Protein AF-A0A967SS13-F1 (afdb_monomer)

Nearest PDB structures (foldseek):
  5d00-assembly1_B  TM=7.061E-01  e=5.149E-01  Bacillus subtilis subsp. subtilis str. 168
  3pvs-assembly1_A  TM=6.155E-01  e=1.611E+00  Escherichia coli
  4amg-assembly1_B  TM=4.390E-01  e=1.843E+00  Streptomyces nogalater
  6gnf-assembly2_B  TM=6.027E-01  e=4.715E+00  Cyanobacterium sp. CLg1
  6gnf-assembly3_C  TM=6.029E-01  e=5.767E+00  Cyanobacterium sp. CLg1

Foldseek 3Di:
DPPPAAEDEAEEEPDAPPVVVVVVVVQVVSVVVRHQAEYEYEDDPDPPDDCWDQDPNYTYGYDYDDD

Structure (mmCIF, N/CA/C/O backbone):
data_AF-A0A967SS13-F1
#
_entry.id   AF-A0A967SS13-F1
#
loop_
_atom_site.group_PDB
_atom_site.id
_atom_site.type_symbol
_atom_site.label_atom_id
_atom_site.label_alt_id
_atom_site.label_comp_id
_atom_site.label_asym_id
_atom_site.label_entity_id
_atom_site.label_seq_id
_atom_site.pdbx_PDB_ins_code
_atom_site.Cartn_x
_atom_site.Cartn_y
_atom_site.Cartn_z
_atom_site.occupancy
_atom_site.B_iso_or_equiv
_atom_site.auth_seq_id
_atom_site.auth_comp_id
_atom_site.auth_asym_id
_atom_site.auth_atom_id
_atom_site.pdbx_PDB_model_num
ATOM 1 N N . MET A 1 1 ? -3.241 -6.439 24.520 1.00 43.88 1 MET A N 1
ATOM 2 C CA . MET A 1 1 ? -4.417 -6.011 23.738 1.00 43.88 1 MET A CA 1
ATOM 3 C C . MET A 1 1 ? -4.060 -6.226 22.285 1.00 43.88 1 MET A C 1
ATOM 5 O O . MET A 1 1 ? -3.287 -5.447 21.746 1.00 43.88 1 MET A O 1
ATOM 9 N N . SER A 1 2 ? -4.476 -7.355 21.713 1.00 52.41 2 SER A N 1
ATOM 10 C CA . SER A 1 2 ? -4.241 -7.637 20.299 1.00 52.41 2 SER A CA 1
ATOM 11 C C . SER A 1 2 ? -5.102 -6.669 19.504 1.00 52.41 2 SER A C 1
ATOM 13 O O . SER A 1 2 ? -6.323 -6.781 19.501 1.00 52.41 2 SER A O 1
ATOM 15 N N . ASP A 1 3 ? -4.459 -5.654 18.946 1.00 59.44 3 ASP A N 1
ATOM 16 C CA . ASP A 1 3 ? -5.076 -4.664 18.081 1.00 59.44 3 ASP A CA 1
ATOM 17 C C . ASP A 1 3 ? -5.487 -5.401 16.801 1.00 59.44 3 ASP A C 1
ATOM 19 O O . ASP A 1 3 ? -4.663 -5.638 15.917 1.00 59.44 3 ASP A O 1
ATOM 23 N N . CYS A 1 4 ? -6.729 -5.889 16.742 1.00 54.38 4 CYS A N 1
ATOM 24 C CA . CYS A 1 4 ? -7.299 -6.516 15.551 1.00 54.38 4 CYS A CA 1
ATOM 25 C C . CYS A 1 4 ? -7.560 -5.433 14.497 1.00 54.38 4 CYS A C 1
ATOM 27 O O . CYS A 1 4 ? -8.699 -5.212 14.093 1.00 54.38 4 CYS A O 1
ATOM 29 N N . ARG A 1 5 ? -6.515 -4.710 14.079 1.00 69.94 5 ARG A N 1
ATOM 30 C CA . ARG A 1 5 ? -6.591 -3.822 12.928 1.00 69.94 5 ARG A CA 1
ATOM 31 C C . ARG A 1 5 ? -6.938 -4.682 11.726 1.00 69.94 5 ARG A C 1
ATOM 33 O O . ARG A 1 5 ? -6.189 -5.590 11.361 1.00 69.94 5 ARG A O 1
ATOM 40 N N . ASN A 1 6 ? -8.106 -4.421 11.152 1.00 89.12 6 ASN A N 1
ATOM 41 C CA . ASN A 1 6 ? -8.535 -5.076 9.930 1.00 89.12 6 ASN A CA 1
ATOM 42 C C . ASN A 1 6 ? -7.470 -4.825 8.855 1.00 89.12 6 ASN A C 1
ATOM 44 O O . ASN A 1 6 ? -7.035 -3.689 8.648 1.00 89.12 6 ASN A O 1
ATOM 48 N N . LYS A 1 7 ? -7.020 -5.902 8.208 1.00 94.50 7 LYS A N 1
ATOM 49 C CA . LYS A 1 7 ? -5.936 -5.857 7.225 1.00 94.50 7 LYS A CA 1
ATOM 50 C C . LYS A 1 7 ? -6.508 -5.884 5.818 1.00 94.50 7 LYS A C 1
ATOM 52 O O . LYS A 1 7 ? -7.381 -6.701 5.530 1.00 94.50 7 LYS A O 1
ATOM 57 N N . VAL A 1 8 ? -5.993 -5.025 4.946 1.00 96.75 8 VAL A N 1
ATOM 58 C CA . VAL A 1 8 ? -6.373 -4.970 3.531 1.00 96.75 8 VAL A CA 1
ATOM 59 C C . VAL A 1 8 ? -5.144 -5.203 2.664 1.00 96.75 8 VAL A C 1
ATOM 61 O O . VAL A 1 8 ? -4.107 -4.569 2.852 1.00 96.75 8 VAL A O 1
ATOM 64 N N . LEU A 1 9 ? -5.280 -6.107 1.695 1.00 97.44 9 LEU A N 1
ATOM 65 C CA . LEU A 1 9 ? -4.289 -6.357 0.656 1.00 97.44 9 LEU A CA 1
ATOM 66 C C . LEU A 1 9 ? -4.835 -5.882 -0.691 1.00 97.44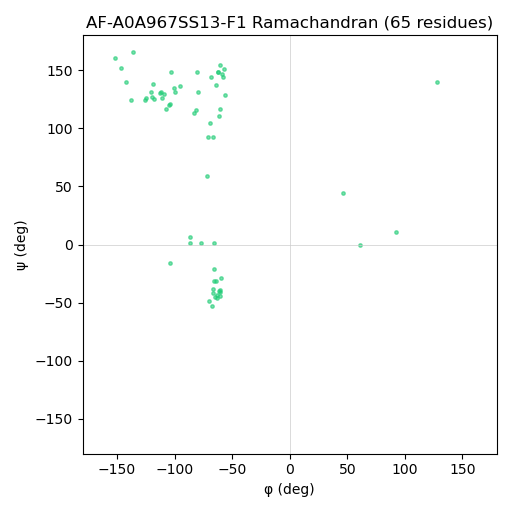 9 LEU A C 1
ATOM 68 O O . LEU A 1 9 ? -5.900 -6.323 -1.117 1.00 97.44 9 LEU A O 1
ATOM 72 N N . ILE A 1 10 ? -4.077 -5.030 -1.372 1.00 97.25 10 ILE A N 1
ATOM 73 C CA . ILE A 1 10 ? -4.364 -4.562 -2.727 1.00 97.25 10 ILE A CA 1
ATOM 74 C C . ILE A 1 10 ? -3.302 -5.138 -3.669 1.00 97.25 10 ILE A C 1
ATOM 76 O O . ILE A 1 10 ? -2.108 -5.040 -3.390 1.00 97.25 10 ILE A O 1
ATOM 80 N N . ILE A 1 11 ? -3.716 -5.734 -4.787 1.00 96.12 11 ILE A N 1
ATOM 81 C CA . ILE A 1 11 ? -2.810 -6.299 -5.799 1.00 96.12 11 ILE A CA 1
ATOM 82 C C . ILE A 1 11 ? -3.048 -5.578 -7.123 1.00 96.12 11 ILE A C 1
ATOM 84 O O . ILE A 1 11 ? -4.185 -5.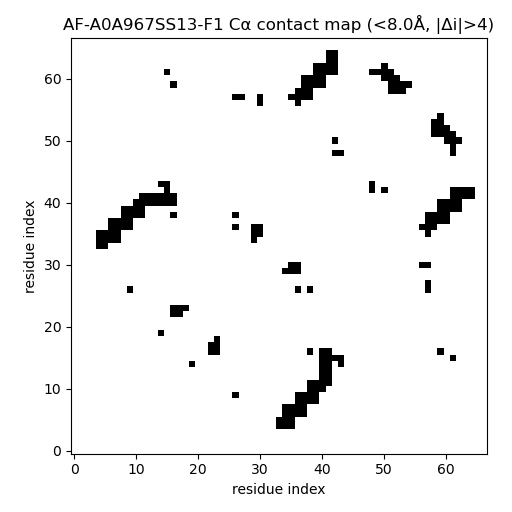491 -7.584 1.00 96.12 11 ILE A O 1
ATOM 88 N N . VAL A 1 12 ? -1.981 -5.052 -7.730 1.00 93.69 12 VAL A N 1
ATOM 89 C CA . VAL A 1 12 ? -2.057 -4.255 -8.961 1.00 93.69 12 VAL A CA 1
ATOM 90 C C . VAL A 1 12 ? -0.942 -4.628 -9.923 1.00 93.69 12 VAL A C 1
ATOM 92 O O . VAL A 1 12 ? 0.239 -4.510 -9.612 1.00 93.69 12 VAL A O 1
ATOM 95 N N . GLU A 1 13 ? -1.312 -5.004 -11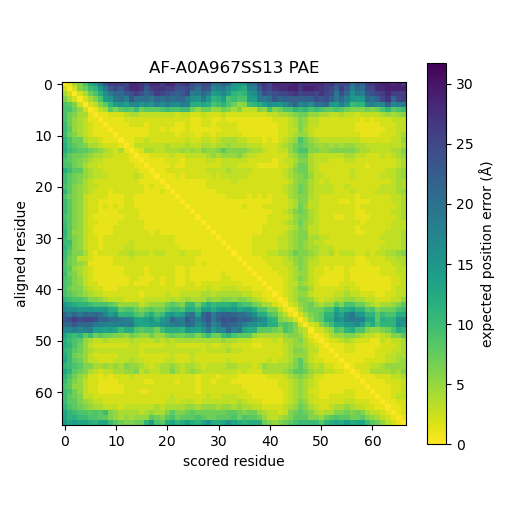.142 1.00 90.25 13 GLU A N 1
ATOM 96 C CA . GLU A 1 13 ? -0.345 -5.360 -12.190 1.00 90.25 13 GLU A CA 1
ATOM 97 C C . GLU A 1 13 ? -0.163 -4.264 -13.245 1.00 90.25 13 GLU A C 1
ATOM 99 O O . GLU A 1 13 ? 0.822 -4.253 -13.975 1.00 90.25 13 GLU A O 1
ATOM 104 N N . ASN A 1 14 ? -1.087 -3.299 -13.293 1.00 87.44 14 ASN A N 1
ATOM 105 C CA . ASN A 1 14 ? -1.125 -2.283 -14.343 1.00 87.44 14 ASN A CA 1
ATOM 106 C C . ASN A 1 14 ? 0.034 -1.285 -14.249 1.00 87.44 14 ASN A C 1
ATOM 108 O O . ASN A 1 14 ? 0.670 -0.964 -15.252 1.00 87.44 14 ASN A O 1
ATOM 112 N N . LEU A 1 15 ? 0.273 -0.744 -13.051 1.00 90.50 15 LEU A N 1
ATOM 113 C CA . LEU A 1 15 ? 1.209 0.352 -12.828 1.00 90.50 15 LEU A CA 1
ATOM 114 C C . LEU A 1 15 ? 1.894 0.235 -11.456 1.00 90.50 15 LEU A C 1
ATOM 116 O O . LEU A 1 15 ? 1.300 -0.291 -10.512 1.00 90.50 15 LEU A O 1
ATOM 120 N N . PRO A 1 16 ? 3.128 0.753 -11.312 1.00 91.38 16 PRO A N 1
ATOM 121 C CA . PRO A 1 16 ? 3.806 0.820 -10.022 1.00 91.38 16 PRO A CA 1
ATOM 122 C C . PRO A 1 16 ? 3.064 1.742 -9.054 1.00 91.38 16 PRO A C 1
ATOM 124 O O . PRO A 1 16 ? 2.695 2.854 -9.418 1.00 91.38 16 PRO A O 1
ATOM 127 N N . VAL A 1 17 ? 2.928 1.349 -7.794 1.00 93.19 17 VAL A N 1
ATOM 128 C CA . VAL A 1 17 ? 2.384 2.202 -6.719 1.00 93.19 17 VAL A CA 1
ATOM 129 C C . VAL A 1 17 ? 3.561 2.851 -5.988 1.00 93.19 17 VAL A C 1
ATOM 131 O O . VAL A 1 17 ? 4.553 2.160 -5.795 1.00 93.19 17 VAL A O 1
ATOM 134 N N . PRO A 1 18 ? 3.566 4.151 -5.635 1.00 92.56 18 PRO A N 1
ATOM 135 C CA . PRO A 1 18 ? 2.447 5.101 -5.610 1.00 92.56 18 PRO A CA 1
ATOM 136 C C . PRO A 1 18 ? 2.165 5.828 -6.937 1.00 92.56 18 PRO A C 1
ATOM 138 O O . PRO A 1 18 ? 1.328 6.727 -6.966 1.00 92.56 18 PRO A O 1
ATOM 141 N N . ASN A 1 19 ? 2.835 5.478 -8.042 1.00 92.06 19 ASN A N 1
ATOM 142 C CA . ASN A 1 19 ? 2.634 6.179 -9.318 1.00 92.06 19 ASN A CA 1
ATOM 143 C C . ASN A 1 19 ? 1.217 5.965 -9.884 1.00 92.06 19 ASN A C 1
ATOM 145 O O . ASN A 1 19 ? 0.678 6.873 -10.521 1.00 92.06 19 ASN A O 1
ATOM 149 N N . ASP A 1 20 ? 0.586 4.811 -9.631 1.00 93.31 20 ASP A N 1
ATOM 150 C CA . ASP A 1 20 ? -0.862 4.662 -9.808 1.00 93.31 20 ASP A CA 1
ATOM 151 C C . ASP A 1 20 ? -1.602 5.451 -8.722 1.00 93.31 20 ASP A C 1
ATOM 153 O O . ASP A 1 20 ? -1.877 4.962 -7.624 1.00 93.31 20 ASP A O 1
ATOM 157 N N . ARG A 1 21 ? -1.932 6.704 -9.050 1.00 93.88 21 ARG A N 1
ATOM 158 C CA . ARG A 1 21 ?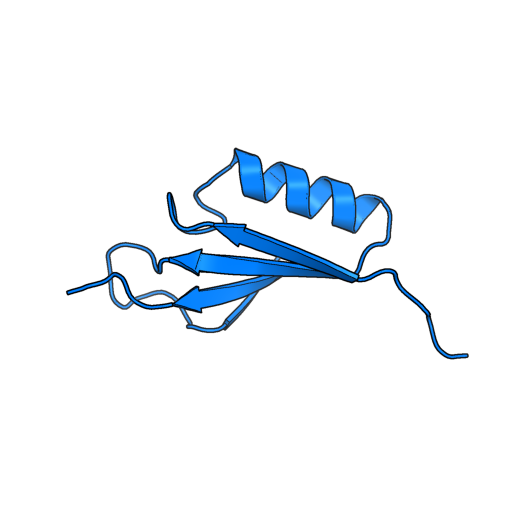 -2.611 7.626 -8.134 1.00 93.88 21 ARG A CA 1
ATOM 159 C C . ARG A 1 21 ? -3.969 7.113 -7.659 1.00 93.88 21 ARG A C 1
ATOM 161 O O . ARG A 1 21 ? -4.370 7.484 -6.564 1.00 93.88 21 ARG A O 1
ATOM 168 N N . ARG A 1 22 ? -4.682 6.301 -8.451 1.00 95.69 22 ARG A N 1
ATOM 169 C CA . ARG A 1 22 ? -6.010 5.791 -8.060 1.00 95.69 22 ARG A CA 1
ATOM 170 C C . ARG A 1 22 ? -5.863 4.838 -6.882 1.00 95.69 22 ARG A C 1
ATOM 172 O O . ARG A 1 22 ? -6.420 5.079 -5.819 1.00 95.69 22 ARG A O 1
ATOM 179 N N . VAL A 1 23 ? -4.989 3.848 -7.054 1.00 96.31 23 VAL A N 1
ATOM 180 C CA . VAL A 1 23 ? -4.656 2.850 -6.031 1.00 96.31 23 VAL A CA 1
ATOM 181 C C . VAL A 1 23 ? -4.052 3.519 -4.802 1.00 96.31 23 VAL A C 1
ATOM 183 O O . VAL A 1 23 ? -4.364 3.153 -3.673 1.00 96.31 23 VAL A O 1
ATOM 186 N N . TRP A 1 24 ? -3.196 4.522 -5.010 1.00 96.06 24 TRP A N 1
ATOM 187 C CA . TRP A 1 24 ? -2.581 5.244 -3.905 1.00 96.06 24 TRP A CA 1
ATOM 188 C C . TRP A 1 24 ? -3.609 5.994 -3.050 1.00 96.06 24 TRP A C 1
ATOM 190 O O . TRP A 1 24 ? -3.553 5.919 -1.826 1.00 96.06 24 TRP A O 1
ATOM 200 N N . LEU A 1 25 ? -4.578 6.674 -3.671 1.00 97.25 25 LEU A N 1
ATOM 201 C CA . LEU A 1 25 ? -5.643 7.367 -2.941 1.00 97.25 25 LEU A CA 1
ATOM 202 C C . LEU A 1 25 ? -6.570 6.391 -2.201 1.00 97.25 25 LEU A C 1
ATOM 204 O O . LEU A 1 25 ? -6.943 6.667 -1.065 1.00 97.25 25 LEU A O 1
ATOM 208 N N . GLU A 1 26 ? -6.893 5.242 -2.797 1.00 97.19 26 GLU 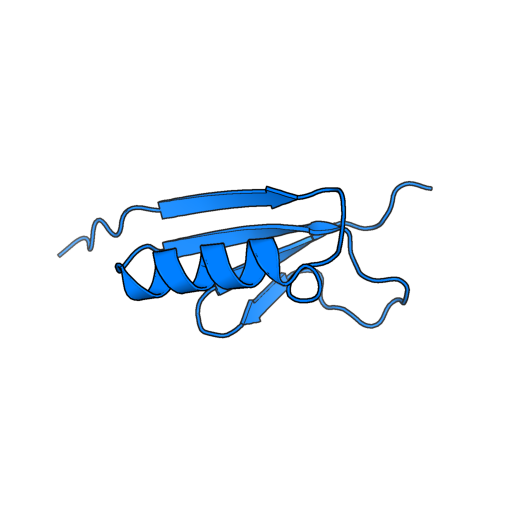A N 1
ATOM 209 C CA . GLU A 1 26 ? -7.673 4.182 -2.137 1.00 97.19 26 GLU A CA 1
ATOM 210 C C . GLU A 1 26 ? -6.939 3.611 -0.915 1.00 97.19 26 GLU A C 1
ATOM 212 O O . GLU A 1 26 ? -7.524 3.488 0.163 1.00 97.19 26 GLU A O 1
ATOM 217 N N . ALA A 1 27 ? -5.641 3.321 -1.053 1.00 97.19 27 ALA A N 1
ATOM 218 C CA . ALA A 1 27 ? -4.808 2.836 0.045 1.00 97.19 27 ALA A CA 1
ATOM 219 C C . ALA A 1 27 ? -4.740 3.847 1.198 1.00 97.19 27 ALA A C 1
ATOM 221 O O . ALA A 1 27 ? -4.842 3.460 2.362 1.00 97.19 27 ALA A O 1
ATOM 222 N N . LYS A 1 28 ? -4.626 5.142 0.879 1.00 96.31 28 LYS A N 1
ATOM 223 C CA . LYS A 1 28 ? -4.659 6.218 1.875 1.00 96.31 28 LYS A CA 1
ATOM 224 C C . LYS A 1 28 ? -6.008 6.330 2.575 1.00 96.31 28 LYS A C 1
ATOM 226 O O . LYS A 1 28 ? -6.035 6.400 3.794 1.00 96.31 28 LYS A O 1
ATOM 231 N N . ALA A 1 29 ? -7.118 6.277 1.842 1.00 96.88 29 ALA A N 1
ATOM 232 C CA . ALA A 1 29 ? -8.449 6.343 2.445 1.00 96.88 29 ALA A CA 1
ATOM 233 C C . ALA A 1 29 ? -8.703 5.178 3.422 1.00 96.88 29 ALA A C 1
ATOM 235 O O . ALA A 1 29 ? -9.271 5.366 4.496 1.00 96.88 29 ALA A O 1
ATOM 236 N N . LEU A 1 30 ? -8.243 3.969 3.081 1.00 95.81 30 LEU A N 1
ATOM 237 C CA . LEU A 1 30 ? -8.304 2.809 3.975 1.00 95.81 30 LEU A CA 1
ATOM 238 C C . LEU A 1 30 ? -7.402 2.983 5.201 1.00 95.81 30 LEU A C 1
ATOM 240 O O . LEU A 1 30 ? -7.807 2.666 6.318 1.00 95.81 30 LEU A O 1
ATOM 244 N N . GLN A 1 31 ? -6.197 3.513 5.013 1.00 94.88 31 GLN A N 1
ATOM 245 C CA . GLN A 1 31 ? -5.299 3.831 6.117 1.00 94.88 31 GLN A CA 1
ATOM 246 C C . GLN A 1 31 ? -5.933 4.857 7.074 1.00 94.88 31 GLN A C 1
ATOM 248 O O . GLN A 1 31 ? -5.916 4.642 8.286 1.00 94.88 31 GLN A O 1
ATOM 253 N N . GLU A 1 32 ? -6.554 5.916 6.547 1.00 94.12 32 GLU A N 1
ATOM 254 C CA . GLU A 1 32 ? -7.235 6.962 7.324 1.00 94.12 32 GLU A CA 1
ATOM 255 C C . GLU A 1 32 ? -8.444 6.408 8.091 1.00 94.12 32 GLU A C 1
ATOM 257 O O . GLU A 1 32 ? -8.740 6.848 9.201 1.00 94.12 32 GLU A O 1
ATOM 262 N N . ALA A 1 33 ? -9.103 5.382 7.546 1.00 94.25 33 ALA A N 1
ATOM 263 C CA . ALA A 1 33 ? -10.167 4.637 8.216 1.00 94.25 33 ALA A CA 1
ATOM 264 C C . ALA A 1 33 ? -9.657 3.632 9.275 1.00 94.25 33 ALA A C 1
ATOM 266 O O . ALA A 1 33 ? -10.463 2.935 9.894 1.00 94.25 33 ALA A O 1
ATOM 267 N N . GLY A 1 34 ? -8.342 3.549 9.503 1.00 92.88 34 GLY A N 1
ATOM 268 C CA . GLY A 1 34 ? -7.721 2.735 10.553 1.00 92.88 34 GLY A CA 1
ATOM 269 C C . GLY A 1 34 ? -7.304 1.324 10.131 1.00 92.88 34 GLY A C 1
ATOM 270 O O . GLY A 1 34 ? -6.956 0.513 10.993 1.00 92.88 34 GLY A O 1
ATOM 271 N N . TYR A 1 35 ? -7.320 1.007 8.834 1.00 94.81 35 TYR A N 1
ATOM 272 C CA . TYR A 1 35 ? -6.891 -0.299 8.331 1.00 94.81 35 TYR A CA 1
ATOM 273 C C . TYR A 1 35 ? -5.365 -0.389 8.209 1.00 94.81 35 TYR A C 1
ATOM 275 O O . TYR A 1 35 ? -4.678 0.582 7.890 1.00 94.81 35 TYR A O 1
ATOM 283 N N . GLU A 1 36 ? -4.822 -1.591 8.406 1.00 95.69 36 GLU A N 1
ATOM 284 C CA . GLU A 1 36 ? -3.446 -1.907 8.010 1.00 95.69 36 GLU A CA 1
ATOM 285 C C . GLU A 1 36 ? -3.449 -2.282 6.525 1.00 95.69 36 GLU A C 1
ATOM 287 O O . GLU A 1 36 ? -4.039 -3.293 6.136 1.00 95.69 36 GLU A O 1
ATOM 292 N N . VAL A 1 37 ? -2.819 -1.459 5.688 1.00 97.44 37 VAL A N 1
ATOM 293 C CA . VAL A 1 37 ? -2.883 -1.607 4.229 1.00 97.44 37 VAL A CA 1
ATOM 294 C C . VAL A 1 37 ? -1.547 -2.084 3.676 1.00 97.44 37 VAL A C 1
ATOM 296 O O . VAL A 1 37 ? -0.494 -1.504 3.948 1.00 97.44 37 VAL A O 1
ATOM 299 N N . SER A 1 38 ? -1.605 -3.131 2.858 1.00 97.56 38 SER A N 1
ATOM 300 C CA . SER A 1 38 ? -0.495 -3.617 2.043 1.00 97.56 38 SER A CA 1
ATOM 301 C C . SER A 1 38 ? -0.852 -3.537 0.564 1.00 97.56 38 SER A C 1
ATOM 303 O O . SER A 1 38 ? -1.956 -3.907 0.170 1.00 97.56 38 SER A O 1
ATOM 305 N N . VAL A 1 39 ? 0.086 -3.097 -0.269 1.00 97.44 39 VAL A N 1
ATOM 306 C CA . VAL A 1 39 ? -0.071 -3.025 -1.722 1.00 97.44 39 VAL A CA 1
ATOM 307 C C . VAL A 1 39 ? 1.055 -3.794 -2.393 1.00 97.44 39 VAL A C 1
ATOM 309 O O . VAL A 1 39 ? 2.228 -3.531 -2.138 1.00 97.44 39 VAL A O 1
ATOM 312 N N . ILE A 1 40 ? 0.702 -4.729 -3.270 1.00 96.19 40 ILE A N 1
ATOM 313 C CA . ILE A 1 40 ? 1.635 -5.447 -4.135 1.00 96.19 40 ILE A CA 1
ATOM 314 C C . ILE A 1 40 ? 1.503 -4.874 -5.545 1.00 96.19 40 ILE A C 1
ATOM 316 O O . ILE A 1 40 ? 0.420 -4.920 -6.128 1.00 96.19 40 IL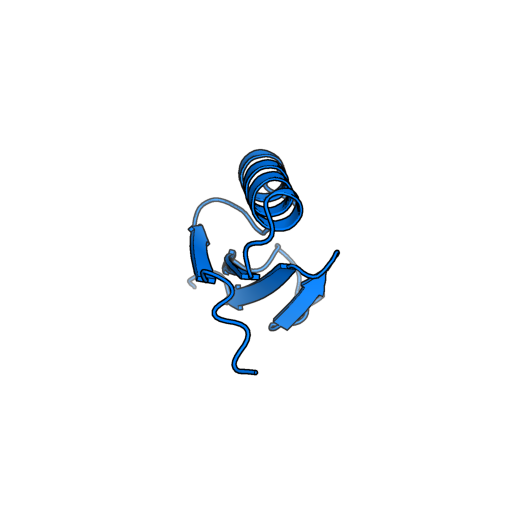E A O 1
ATOM 320 N N . SER A 1 41 ? 2.595 -4.354 -6.107 1.00 94.44 41 SER A N 1
ATOM 321 C CA . SER A 1 41 ? 2.604 -3.823 -7.471 1.00 94.44 41 SER A CA 1
ATOM 322 C C . SER A 1 41 ? 3.820 -4.234 -8.291 1.00 94.44 41 SER A C 1
ATOM 324 O O . SER A 1 41 ? 4.850 -4.643 -7.761 1.00 94.44 41 SER A O 1
ATOM 326 N N . ILE A 1 42 ? 3.752 -4.044 -9.605 1.00 92.25 42 ILE A N 1
ATOM 327 C CA . ILE A 1 42 ? 4.939 -4.124 -10.462 1.00 92.25 42 ILE A CA 1
ATOM 328 C C . ILE A 1 42 ? 5.965 -3.037 -10.079 1.00 92.25 42 ILE A C 1
ATOM 330 O O . ILE A 1 42 ? 5.610 -1.943 -9.621 1.00 92.25 42 ILE A O 1
ATOM 334 N N . LYS A 1 43 ? 7.260 -3.317 -10.240 1.00 89.94 43 LYS A N 1
ATOM 335 C CA . LYS A 1 43 ? 8.337 -2.325 -10.098 1.00 89.94 43 LYS A CA 1
ATOM 336 C C . LYS A 1 43 ? 8.270 -1.301 -11.232 1.00 89.94 43 LYS A C 1
ATOM 338 O O . LYS A 1 43 ? 7.967 -1.633 -12.375 1.00 89.94 43 LYS A O 1
ATOM 343 N N . GLY A 1 44 ? 8.602 -0.047 -10.919 1.00 79.38 44 GLY A N 1
ATOM 344 C CA . GLY A 1 44 ? 8.785 0.988 -11.938 1.00 79.38 44 GLY A CA 1
ATOM 345 C C . GLY A 1 44 ? 9.904 0.639 -12.916 1.00 79.38 44 GLY A C 1
ATOM 346 O O . GLY A 1 44 ? 10.818 -0.113 -12.582 1.00 79.38 44 GLY A O 1
ATOM 347 N N . ARG A 1 45 ? 9.838 1.190 -14.135 1.00 69.56 45 ARG A N 1
ATOM 348 C CA . ARG A 1 45 ? 10.929 1.064 -15.110 1.00 69.56 45 ARG A CA 1
ATOM 349 C C . ARG A 1 45 ? 12.190 1.714 -14.529 1.00 69.56 45 ARG A C 1
ATOM 351 O O . ARG A 1 45 ? 12.241 2.927 -14.366 1.00 69.56 45 ARG A O 1
ATOM 358 N N . GLY A 1 46 ? 13.183 0.886 -14.207 1.00 60.12 46 GLY A N 1
ATOM 359 C CA . GLY A 1 46 ? 14.441 1.280 -13.568 1.00 60.12 46 GLY A CA 1
ATOM 360 C C . GLY A 1 46 ? 14.726 0.445 -12.317 1.00 60.12 46 GLY A C 1
ATOM 361 O O . GLY A 1 46 ? 13.831 0.158 -11.529 1.00 60.12 46 GLY A O 1
ATOM 362 N N . ARG A 1 47 ? 15.989 0.049 -12.104 1.00 52.97 47 ARG A N 1
ATOM 363 C CA . ARG A 1 47 ? 16.425 -0.735 -10.924 1.00 52.97 47 ARG A CA 1
ATOM 364 C C . ARG A 1 47 ? 16.298 0.015 -9.584 1.00 52.97 47 ARG A C 1
ATOM 366 O O . ARG A 1 47 ? 16.665 -0.540 -8.556 1.00 52.97 47 ARG A O 1
ATOM 373 N N . SER A 1 48 ? 15.798 1.248 -9.581 1.00 56.62 48 SER A N 1
ATOM 374 C CA . SER A 1 48 ? 15.949 2.193 -8.470 1.00 56.62 48 SER A CA 1
ATOM 375 C C . SER A 1 48 ? 14.888 2.093 -7.364 1.00 56.62 48 SER A C 1
ATOM 377 O O . SER A 1 48 ? 14.950 2.863 -6.415 1.00 56.62 48 SER A O 1
ATOM 379 N N . GLY A 1 49 ? 13.923 1.170 -7.454 1.00 65.69 49 GLY A N 1
ATOM 380 C CA . GLY A 1 49 ? 12.922 0.954 -6.401 1.00 65.69 49 GLY A CA 1
ATOM 381 C C . GLY A 1 49 ? 13.251 -0.245 -5.508 1.00 65.69 49 GLY A C 1
ATOM 382 O O . GLY A 1 49 ? 13.497 -1.346 -6.017 1.00 65.69 49 G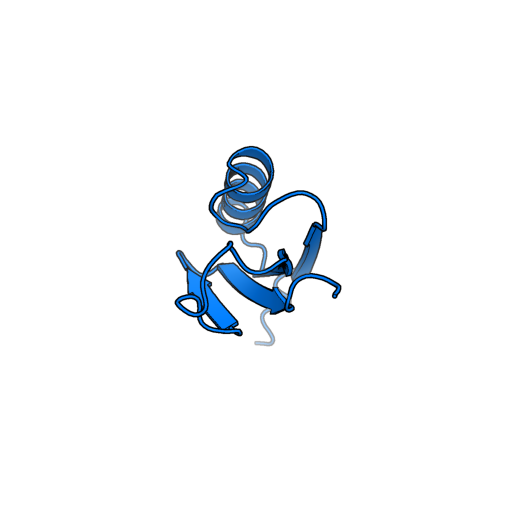LY A O 1
ATOM 383 N N . ALA A 1 50 ? 13.200 -0.057 -4.186 1.00 81.06 50 ALA A N 1
ATOM 384 C CA . ALA A 1 50 ? 13.272 -1.159 -3.229 1.00 81.06 50 ALA A CA 1
ATOM 385 C C . ALA A 1 50 ? 12.131 -2.165 -3.480 1.00 81.06 50 ALA A C 1
ATOM 387 O O . ALA A 1 50 ? 11.025 -1.791 -3.869 1.00 81.06 50 ALA A O 1
ATOM 388 N N . SER A 1 51 ? 12.388 -3.464 -3.284 1.00 90.25 51 SER A N 1
ATOM 389 C CA . SER A 1 51 ? 11.334 -4.495 -3.386 1.00 90.25 51 SER A CA 1
ATOM 390 C C . SER A 1 51 ? 10.276 -4.357 -2.292 1.00 90.25 51 SER A C 1
ATOM 392 O O . SER A 1 51 ? 9.176 -4.876 -2.439 1.00 90.25 51 SER A O 1
ATOM 394 N N . TYR A 1 52 ? 10.626 -3.686 -1.201 1.00 93.44 52 TYR A N 1
ATOM 395 C CA . TYR A 1 52 ? 9.730 -3.363 -0.114 1.00 93.44 52 TYR A CA 1
ATOM 396 C C . TYR A 1 52 ? 10.065 -1.974 0.413 1.00 93.44 52 TYR A C 1
ATOM 398 O O . TYR A 1 52 ? 11.242 -1.641 0.566 1.00 93.44 52 TYR A O 1
ATOM 406 N N . GLU A 1 53 ? 9.039 -1.202 0.733 1.00 93.75 53 GLU A N 1
ATOM 407 C CA . GLU A 1 53 ? 9.154 -0.008 1.558 1.00 93.75 53 GLU A CA 1
ATOM 408 C C . GLU A 1 53 ? 7.845 0.244 2.302 1.00 93.75 53 GLU A C 1
ATOM 410 O O . GLU A 1 53 ? 6.786 -0.241 1.907 1.00 93.75 53 GLU A O 1
ATOM 415 N N . GLN A 1 54 ? 7.912 1.024 3.375 1.00 93.94 54 GLN A N 1
ATOM 416 C CA . GLN A 1 54 ? 6.722 1.544 4.031 1.00 93.94 54 GLN A CA 1
ATOM 417 C C . GLN A 1 54 ? 6.627 3.037 3.730 1.00 93.94 54 GLN A C 1
ATOM 419 O O . GLN A 1 54 ? 7.501 3.805 4.131 1.00 93.94 54 GLN A O 1
ATOM 424 N N . LEU A 1 55 ? 5.574 3.439 3.023 1.00 92.44 55 LEU A N 1
ATOM 425 C CA . LEU A 1 55 ? 5.328 4.826 2.639 1.00 92.44 55 LEU A CA 1
ATOM 426 C C . LEU A 1 55 ? 4.019 5.287 3.268 1.00 92.44 55 LEU A C 1
ATOM 428 O O . LEU A 1 55 ? 3.005 4.630 3.082 1.00 92.44 55 LEU A O 1
ATOM 432 N N . GLU A 1 56 ? 4.035 6.395 4.016 1.00 88.19 56 GLU A N 1
ATOM 433 C CA . GLU A 1 56 ? 2.841 6.921 4.710 1.00 88.19 56 GLU A CA 1
ATOM 434 C C . GLU A 1 56 ? 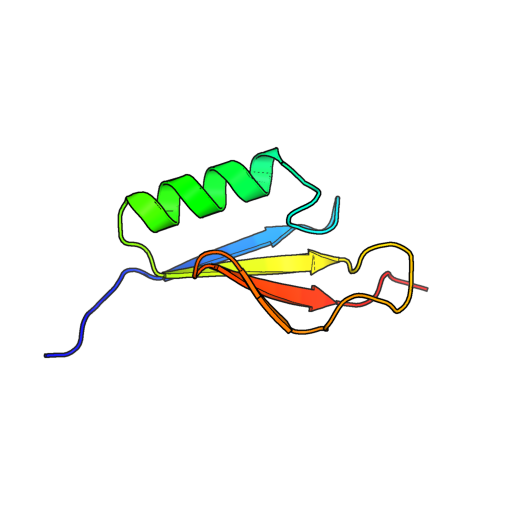2.070 5.815 5.458 1.00 88.19 56 GLU A C 1
ATOM 436 O O . GLU A 1 56 ? 0.858 5.688 5.349 1.00 88.19 56 GLU A O 1
ATOM 441 N N . VAL A 1 57 ? 2.828 4.965 6.162 1.00 89.38 57 VAL A N 1
ATOM 442 C CA . VAL A 1 57 ? 2.402 3.752 6.881 1.00 89.38 57 VAL A CA 1
ATOM 443 C C . VAL A 1 57 ? 1.763 2.625 6.050 1.00 89.38 57 VAL A C 1
ATOM 445 O O . VAL A 1 57 ? 1.497 1.563 6.609 1.00 89.38 57 VAL A O 1
ATOM 448 N N . VAL A 1 58 ? 1.611 2.785 4.734 1.00 94.81 58 VAL A N 1
ATOM 449 C CA . VAL A 1 58 ? 1.215 1.724 3.795 1.00 94.81 58 VAL A CA 1
ATOM 450 C C . VAL A 1 58 ? 2.422 0.845 3.460 1.00 94.81 58 VAL A C 1
ATOM 452 O O . VAL A 1 58 ? 3.491 1.345 3.102 1.00 94.81 58 VAL A O 1
ATOM 455 N N . HIS A 1 59 ? 2.255 -0.474 3.540 1.00 96.38 59 HIS A N 1
ATOM 456 C CA . HIS A 1 59 ? 3.289 -1.434 3.152 1.00 96.38 59 HIS A CA 1
ATOM 457 C C . HIS A 1 59 ? 3.282 -1.631 1.633 1.00 96.38 59 HIS A C 1
ATOM 459 O O . HIS A 1 59 ? 2.314 -2.140 1.075 1.00 96.38 59 HIS A O 1
ATOM 465 N N . LEU A 1 60 ? 4.357 -1.246 0.950 1.00 95.12 60 LEU A N 1
ATOM 466 C CA . LEU A 1 60 ? 4.507 -1.385 -0.495 1.00 95.12 60 LEU A CA 1
ATOM 467 C C . LEU A 1 60 ? 5.458 -2.535 -0.811 1.00 95.12 60 LEU A C 1
ATOM 469 O O . LEU A 1 60 ? 6.633 -2.496 -0.459 1.00 95.12 60 LEU A O 1
ATOM 473 N N . TYR A 1 61 ? 4.962 -3.529 -1.534 1.00 95.62 61 TYR A N 1
ATOM 474 C CA . TYR A 1 61 ? 5.727 -4.653 -2.056 1.00 95.62 61 TYR A CA 1
ATOM 475 C C . TYR A 1 61 ? 5.778 -4.553 -3.574 1.00 95.62 61 TYR A C 1
ATOM 477 O O . TYR A 1 61 ? 4.754 -4.373 -4.230 1.00 95.62 61 TYR A O 1
ATOM 485 N N . ARG A 1 62 ? 6.972 -4.672 -4.155 1.00 92.56 62 ARG A N 1
ATOM 486 C CA . ARG A 1 62 ? 7.171 -4.502 -5.594 1.00 92.56 62 ARG A CA 1
ATOM 487 C C . ARG A 1 62 ? 7.858 -5.707 -6.218 1.00 92.56 62 ARG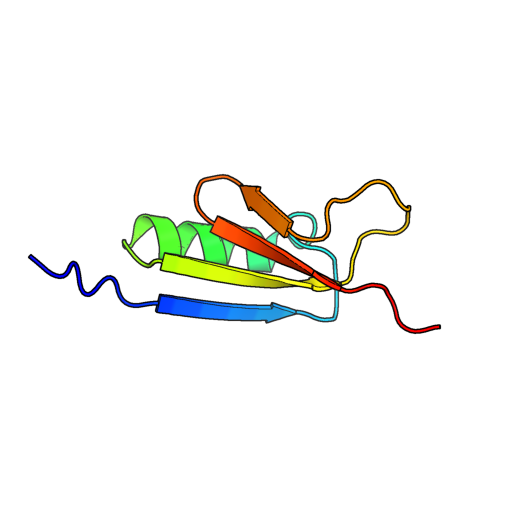 A C 1
ATOM 489 O O . ARG A 1 62 ? 8.979 -6.048 -5.832 1.00 92.56 62 ARG A O 1
ATOM 496 N N . TYR A 1 63 ? 7.239 -6.297 -7.237 1.00 91.06 63 TYR A N 1
ATOM 497 C CA . TYR A 1 63 ? 7.794 -7.423 -7.995 1.00 91.06 63 TYR A CA 1
ATOM 498 C C . TYR A 1 63 ? 8.354 -6.966 -9.357 1.00 91.06 63 TYR A C 1
ATOM 500 O O . TYR A 1 63 ? 7.894 -5.965 -9.908 1.00 91.06 63 TYR A O 1
ATOM 508 N N . PRO A 1 64 ? 9.404 -7.616 -9.894 1.00 88.38 64 PRO A N 1
ATOM 509 C CA . PRO A 1 64 ? 9.978 -7.233 -11.185 1.00 88.38 64 PRO A CA 1
ATOM 510 C C . PRO A 1 64 ? 8.960 -7.394 -12.318 1.00 88.38 64 PRO A C 1
ATOM 512 O O . PRO A 1 64 ? 8.119 -8.285 -12.271 1.00 88.38 64 PRO A O 1
ATOM 515 N N . ALA A 1 65 ? 9.058 -6.550 -13.345 1.00 81.81 65 ALA A N 1
ATOM 516 C CA . ALA A 1 65 ? 8.265 -6.743 -14.552 1.00 81.81 65 ALA A CA 1
ATOM 517 C C . ALA A 1 65 ? 8.565 -8.114 -15.188 1.00 81.81 65 ALA A C 1
ATOM 519 O O . ALA A 1 65 ? 9.709 -8.577 -15.086 1.00 81.81 65 ALA A O 1
ATOM 520 N N . PRO A 1 66 ? 7.569 -8.756 -15.825 1.00 77.00 66 PRO A N 1
ATOM 521 C CA . PRO A 1 66 ? 7.810 -9.966 -16.600 1.00 77.00 66 PRO A CA 1
ATOM 522 C C . PRO A 1 66 ? 8.860 -9.711 -17.706 1.00 77.00 66 PRO A C 1
ATOM 524 O O . PRO A 1 66 ? 9.004 -8.559 -18.134 1.00 77.00 66 PRO A O 1
ATOM 527 N N . PRO A 1 67 ? 9.622 -10.750 -18.105 1.00 73.38 67 PRO A N 1
ATOM 528 C CA . PRO A 1 67 ? 10.672 -10.658 -19.121 1.00 73.38 67 PRO A CA 1
ATOM 529 C C . PRO A 1 67 ? 10.158 -10.231 -20.500 1.00 73.38 67 PRO A C 1
ATOM 531 O O . PRO A 1 67 ? 8.977 -10.507 -20.814 1.00 73.38 67 PRO A O 1
#

pLDDT: mean 87.51, std 13.4, range [43.88, 97.56]

Sequence (67 aa):
MSDCRNKVLIIVENLPVPNDRRVWLEAKALQEAGYEVSVISIKGRGRSGASYEQLEVVHLYRYPAPP

Solvent-accessible surface area (backbone atoms only — not comparable to full-atom values): 4017 Å² total; per-residue (Å²): 131,86,80,80,55,55,73,46,81,46,81,40,79,87,48,27,72,68,76,33,56,67,64,40,51,52,49,48,54,43,39,74,73,58,34,48,35,36,37,40,18,30,46,58,98,61,92,86,65,67,54,59,50,71,54,97,82,32,38,39,36,36,45,77,66,82,134

Secondary structure (DSSP, 8-state):
----PPEEEEEESSS-TTTSHHHHHHHHHHHHTT-EEEEEEEPPSSTTS-SEEEETTEEEEEEPPP-

Radius of gyration: 12.45 Å; Cα contacts (8 Å, |Δi|>4): 109; chains: 1; bounding box: 27×18×43 Å

Mean predicted aligned error: 5.06 Å